Protein AF-N1QQE6-F1 (afdb_monomer)

Radius of gyration: 25.06 Å; Cα contacts (8 Å, |Δi|>4): 26; chains: 1; bounding box: 44×33×62 Å

InterPro domains:
  IPR009856 Light regulated Lir1 [PF07207] (1-67)
  IPR009856 Light regulated Lir1 [PTHR36762] (1-72)

Structure (mmCIF, N/CA/C/O backbone):
data_AF-N1QQE6-F1
#
_entry.id   AF-N1QQE6-F1
#
loop_
_atom_site.group_PDB
_atom_site.id
_atom_site.type_symbol
_atom_site.label_atom_id
_atom_site.label_alt_id
_atom_site.label_comp_id
_atom_site.label_asym_id
_atom_site.label_entity_id
_atom_site.label_seq_id
_atom_site.pdbx_PDB_ins_code
_atom_site.Cartn_x
_atom_site.Cartn_y
_atom_site.Cartn_z
_atom_site.occupancy
_atom_site.B_iso_or_equiv
_atom_site.auth_seq_id
_atom_site.auth_comp_id
_atom_site.auth_asym_id
_atom_site.auth_atom_id
_atom_site.pdbx_PDB_model_num
ATOM 1 N N . MET A 1 1 ? 17.218 -12.997 -3.154 1.00 52.75 1 MET A N 1
ATOM 2 C CA . MET A 1 1 ? 17.160 -14.068 -4.162 1.00 52.75 1 MET A CA 1
ATOM 3 C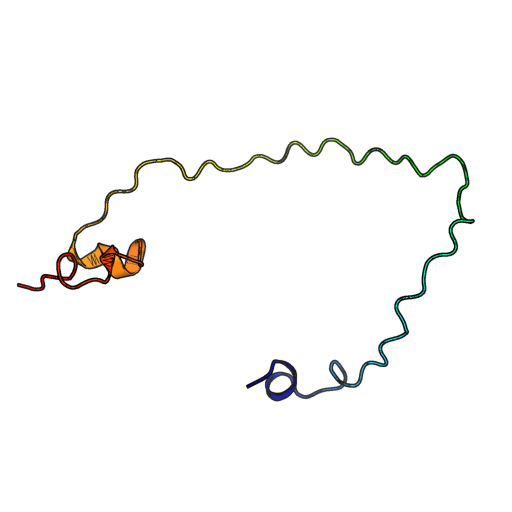 C . MET A 1 1 ? 16.926 -13.371 -5.477 1.00 52.75 1 MET A C 1
ATOM 5 O O 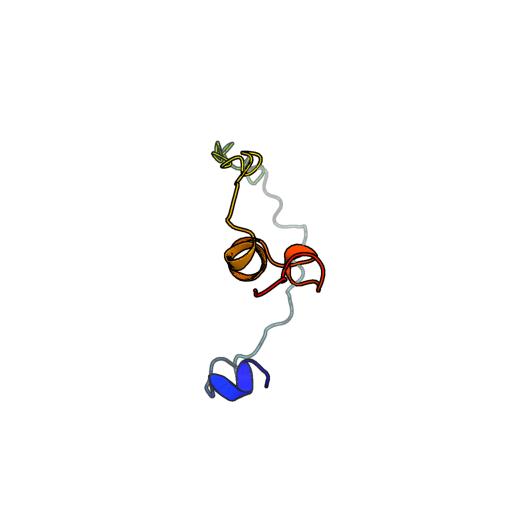. MET A 1 1 ? 15.869 -12.767 -5.637 1.00 52.75 1 MET A O 1
ATOM 9 N N . GLU A 1 2 ? 17.956 -13.294 -6.311 1.00 57.62 2 GLU A N 1
ATOM 10 C CA . GLU A 1 2 ? 17.890 -12.550 -7.568 1.00 57.62 2 GLU A CA 1
ATOM 11 C C . GLU A 1 2 ? 17.382 -13.469 -8.683 1.00 57.62 2 GLU A C 1
ATOM 13 O O . GLU A 1 2 ? 17.473 -14.692 -8.589 1.00 57.62 2 GLU A O 1
ATOM 18 N N . ALA A 1 3 ? 16.802 -12.894 -9.738 1.00 59.28 3 ALA A N 1
ATOM 19 C CA . ALA A 1 3 ? 16.148 -13.656 -10.805 1.00 59.28 3 ALA A CA 1
ATOM 20 C C . ALA A 1 3 ? 17.076 -14.693 -11.478 1.00 59.28 3 ALA A C 1
ATOM 22 O O . ALA A 1 3 ? 16.612 -15.750 -11.905 1.00 59.28 3 ALA A O 1
ATOM 23 N N . CYS A 1 4 ? 18.387 -14.428 -11.509 1.00 57.72 4 CYS A N 1
ATOM 24 C CA . CYS A 1 4 ? 19.385 -15.349 -12.055 1.00 57.72 4 CYS A CA 1
ATOM 25 C C . CYS A 1 4 ? 19.650 -16.582 -11.177 1.00 57.72 4 CYS A C 1
ATOM 27 O O . CYS A 1 4 ? 20.031 -17.620 -11.715 1.00 57.72 4 CYS A O 1
ATOM 29 N N . ASP A 1 5 ? 19.383 -16.521 -9.867 1.00 66.44 5 ASP A N 1
ATOM 30 C CA . ASP A 1 5 ? 19.531 -17.676 -8.968 1.00 66.44 5 ASP A CA 1
ATOM 31 C C . ASP A 1 5 ? 18.411 -18.715 -9.162 1.00 66.44 5 ASP A C 1
ATOM 33 O O . ASP A 1 5 ? 18.582 -19.886 -8.831 1.00 66.44 5 ASP A O 1
ATOM 37 N N . LEU A 1 6 ? 17.245 -18.292 -9.672 1.00 64.12 6 LEU A N 1
ATOM 38 C CA . LEU A 1 6 ? 16.058 -19.144 -9.834 1.00 64.12 6 LEU A CA 1
ATOM 39 C C . LEU A 1 6 ? 15.969 -19.812 -11.208 1.00 64.12 6 LEU A C 1
ATOM 41 O O . LEU A 1 6 ? 15.479 -20.935 -11.303 1.00 64.12 6 LEU A O 1
ATOM 45 N N . VAL A 1 7 ? 16.404 -19.127 -12.269 1.00 63.41 7 VAL A N 1
ATOM 46 C CA . VAL A 1 7 ? 16.218 -19.594 -13.657 1.00 63.41 7 VAL A CA 1
ATOM 47 C C . VAL A 1 7 ? 17.454 -20.311 -14.207 1.00 63.41 7 VAL A C 1
ATOM 49 O O . VAL A 1 7 ? 17.331 -20.999 -15.213 1.00 63.41 7 VAL A O 1
ATOM 52 N N . GLY A 1 8 ? 18.604 -20.206 -13.523 1.00 50.28 8 GLY A N 1
ATOM 53 C CA . GLY A 1 8 ? 19.797 -21.046 -13.695 1.00 50.28 8 GLY A CA 1
ATOM 54 C C . GLY A 1 8 ? 20.025 -21.573 -15.114 1.00 50.28 8 GLY A C 1
ATOM 55 O O . GLY A 1 8 ? 19.699 -22.722 -15.407 1.00 50.28 8 GLY A O 1
ATOM 56 N N . GLY A 1 9 ? 20.594 -20.750 -15.995 1.00 64.06 9 GLY A N 1
ATOM 57 C CA . GLY A 1 9 ? 20.905 -21.171 -17.358 1.00 64.06 9 GLY A CA 1
ATOM 58 C C . GLY A 1 9 ? 21.454 -20.057 -18.245 1.00 64.06 9 GLY A C 1
ATOM 59 O O . GLY A 1 9 ? 21.568 -18.908 -17.818 1.00 64.06 9 GLY A O 1
ATOM 60 N N . GLU A 1 10 ? 21.727 -20.420 -19.504 1.00 58.41 10 GLU A N 1
ATOM 61 C CA . GLU A 1 10 ? 22.369 -19.617 -20.568 1.00 58.41 10 GLU A CA 1
ATOM 62 C C . GLU A 1 10 ? 21.770 -18.204 -20.760 1.00 58.41 10 GLU A C 1
ATOM 64 O O . GLU A 1 10 ? 22.415 -17.314 -21.302 1.00 58.41 10 GLU A O 1
ATOM 69 N N . ALA A 1 11 ? 20.552 -17.961 -20.262 1.00 56.44 11 ALA A N 1
ATOM 70 C CA . ALA A 1 11 ? 19.896 -16.657 -20.273 1.00 56.44 11 ALA A CA 1
ATOM 71 C C . ALA A 1 11 ? 20.612 -15.581 -19.428 1.00 56.44 11 ALA A C 1
ATOM 73 O O . ALA A 1 11 ? 20.540 -14.407 -19.785 1.00 56.44 11 ALA A O 1
ATOM 74 N N . CYS A 1 12 ? 21.303 -15.951 -18.340 1.00 61.00 12 CYS A N 1
ATOM 75 C CA . CYS A 1 12 ? 22.124 -15.008 -17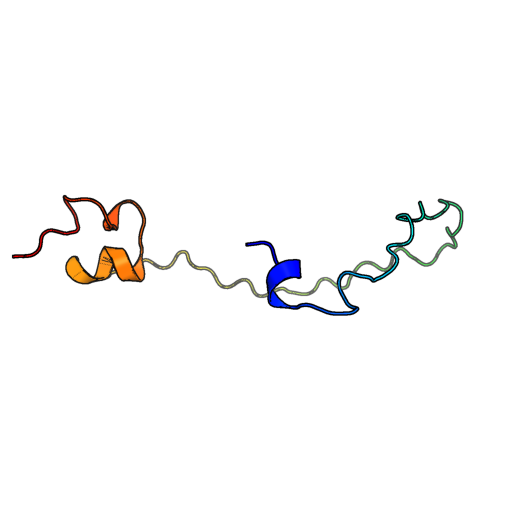.559 1.00 61.00 12 CYS A CA 1
ATOM 76 C C . CYS A 1 12 ? 23.593 -14.958 -18.029 1.00 61.00 12 CYS A C 1
ATOM 78 O O . CYS A 1 12 ? 24.294 -14.008 -17.694 1.00 61.00 12 CYS A O 1
ATOM 80 N N . ASP A 1 13 ? 24.033 -15.922 -18.848 1.00 62.22 13 ASP A N 1
ATOM 81 C CA . ASP A 1 13 ? 25.341 -15.924 -19.528 1.00 62.22 13 ASP A CA 1
ATOM 82 C C . ASP A 1 13 ? 25.297 -15.230 -20.902 1.00 62.22 13 ASP A C 1
ATOM 84 O O . ASP A 1 13 ? 26.284 -15.214 -21.644 1.00 62.22 13 ASP A O 1
ATOM 88 N N . ALA A 1 14 ? 24.154 -14.640 -21.263 1.00 66.88 14 ALA A N 1
ATOM 89 C CA . ALA A 1 14 ? 24.011 -13.903 -22.504 1.00 66.88 14 ALA A CA 1
ATOM 90 C C . ALA A 1 14 ? 24.994 -12.721 -22.527 1.00 66.88 14 ALA A C 1
ATOM 92 O O . ALA A 1 14 ? 24.952 -11.826 -21.681 1.00 66.88 14 ALA A O 1
ATOM 93 N N . GLN A 1 15 ? 25.874 -12.703 -23.531 1.00 63.00 15 GLN A N 1
ATOM 94 C CA . GLN A 1 15 ? 26.768 -11.583 -23.803 1.00 63.00 15 GLN A CA 1
ATOM 95 C C . GLN A 1 15 ? 25.920 -10.336 -24.097 1.00 63.00 15 GLN A C 1
ATOM 97 O O . GLN A 1 15 ? 25.435 -10.148 -25.213 1.00 63.00 15 GLN A O 1
ATOM 102 N N . MET A 1 16 ? 25.739 -9.471 -23.099 1.00 67.75 16 MET A N 1
ATOM 103 C CA . MET A 1 16 ? 25.141 -8.158 -23.315 1.00 67.75 16 MET A CA 1
ATOM 104 C C . MET A 1 16 ? 26.116 -7.331 -24.154 1.00 67.75 16 MET A C 1
ATOM 106 O O . MET A 1 16 ? 27.222 -6.999 -23.718 1.00 67.75 1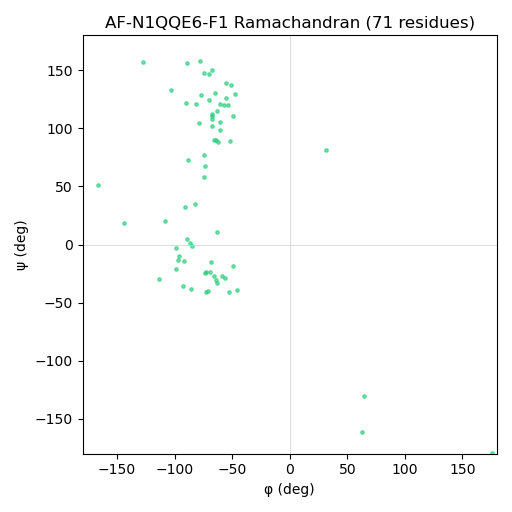6 MET A O 1
ATOM 110 N N . TYR A 1 17 ? 25.731 -7.039 -25.393 1.00 66.06 17 TYR A N 1
ATOM 111 C CA . TYR A 1 17 ? 26.450 -6.078 -26.218 1.00 66.06 17 TYR A CA 1
ATOM 112 C C . TYR A 1 17 ? 26.228 -4.676 -25.643 1.00 66.06 17 TYR A C 1
ATOM 114 O O . TYR A 1 17 ? 25.156 -4.412 -25.095 1.00 66.06 17 TYR A O 1
ATOM 122 N N . PRO A 1 18 ? 27.217 -3.769 -25.734 1.00 68.44 18 PRO A N 1
ATOM 123 C CA . PRO A 1 18 ? 27.014 -2.396 -25.298 1.00 68.44 18 PRO A CA 1
ATOM 124 C C . PRO A 1 18 ? 25.799 -1.822 -26.027 1.00 68.44 18 PRO A C 1
ATOM 126 O O . PRO A 1 18 ? 25.649 -2.065 -27.223 1.00 68.44 18 PRO A O 1
ATOM 129 N N . GLU A 1 19 ? 24.968 -1.065 -25.309 1.00 65.75 19 GLU A N 1
ATOM 130 C CA . GLU A 1 19 ? 23.882 -0.248 -25.858 1.00 65.75 19 GLU A CA 1
ATOM 131 C C . GLU A 1 19 ? 24.477 0.638 -26.963 1.00 65.75 19 GLU A C 1
ATOM 133 O O . GLU A 1 19 ? 25.020 1.716 -26.694 1.00 65.75 19 GLU A O 1
ATOM 138 N N . THR A 1 20 ? 24.514 0.146 -28.206 1.00 60.81 20 THR A N 1
ATOM 139 C CA . THR A 1 20 ? 25.179 0.860 -29.289 1.00 60.81 20 THR A CA 1
ATOM 140 C C . THR A 1 20 ? 24.417 2.154 -29.463 1.00 60.81 20 THR A C 1
ATOM 142 O O . THR A 1 20 ? 23.233 2.146 -29.804 1.00 60.81 20 THR A O 1
ATOM 145 N N . LYS A 1 21 ? 25.085 3.273 -29.190 1.00 65.75 21 LYS A N 1
ATOM 146 C CA . LYS A 1 21 ? 24.537 4.597 -29.443 1.00 65.75 21 LYS A CA 1
ATOM 147 C C . LYS A 1 21 ? 24.273 4.659 -30.945 1.00 65.75 21 LYS A C 1
ATOM 149 O O . LYS A 1 21 ? 25.224 4.708 -31.715 1.00 65.75 21 LYS A O 1
ATOM 154 N N . LEU A 1 22 ? 23.006 4.567 -31.353 1.00 64.31 22 LEU A N 1
ATOM 155 C CA . LEU A 1 22 ? 22.630 4.678 -32.759 1.00 64.31 22 LEU A CA 1
ATOM 156 C C . LEU A 1 22 ? 23.220 5.986 -33.292 1.00 64.31 22 LEU A C 1
ATOM 158 O O . LEU A 1 22 ? 22.926 7.059 -32.757 1.00 64.31 22 LEU A O 1
ATOM 162 N N . ASP A 1 23 ? 24.084 5.895 -34.303 1.00 60.94 23 ASP A N 1
ATOM 163 C CA . ASP A 1 23 ? 24.597 7.072 -34.987 1.00 60.94 23 ASP A CA 1
ATOM 164 C C . ASP A 1 23 ? 23.403 7.881 -35.497 1.00 60.94 23 ASP A C 1
ATOM 166 O O . ASP A 1 23 ?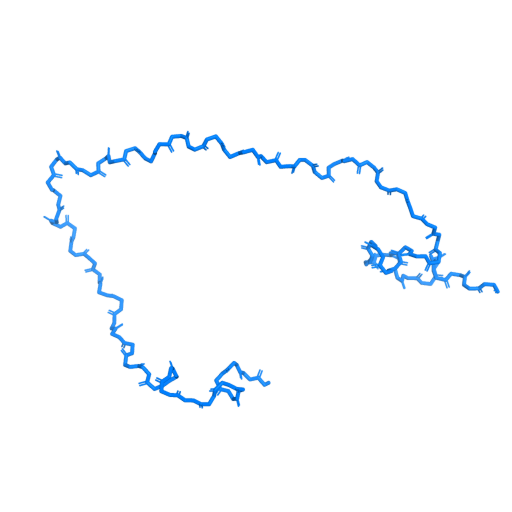 22.546 7.371 -36.223 1.00 60.94 23 ASP A O 1
ATOM 170 N N . ALA A 1 24 ? 23.351 9.166 -35.145 1.00 60.25 24 ALA A N 1
ATOM 171 C CA . ALA A 1 24 ? 22.279 10.092 -35.525 1.00 60.25 24 ALA A CA 1
ATOM 172 C C . ALA A 1 24 ? 22.173 10.338 -37.053 1.00 60.25 24 ALA A C 1
ATOM 174 O O . ALA A 1 24 ? 21.475 11.248 -37.494 1.00 60.25 24 ALA A O 1
ATOM 175 N N . GLY A 1 25 ? 22.888 9.551 -37.865 1.00 57.38 25 GLY A N 1
ATOM 176 C CA . GLY A 1 25 ? 23.022 9.672 -39.312 1.00 57.38 25 GLY A CA 1
ATOM 177 C C . GLY A 1 25 ? 22.130 8.747 -40.142 1.00 57.38 25 GLY A C 1
ATOM 178 O O . GLY A 1 25 ? 22.112 8.897 -41.359 1.00 57.38 25 GLY A O 1
ATOM 179 N N . ALA A 1 26 ? 21.339 7.846 -39.549 1.00 50.84 26 ALA A N 1
ATOM 180 C CA . ALA A 1 26 ? 20.318 7.088 -40.291 1.00 50.84 26 ALA A CA 1
ATOM 181 C C . ALA A 1 26 ? 19.010 7.895 -40.481 1.00 50.84 26 ALA A C 1
ATOM 183 O O . ALA A 1 26 ? 17.906 7.358 -40.440 1.00 50.84 26 ALA A O 1
ATOM 184 N N . GLY A 1 27 ? 19.126 9.213 -40.663 1.00 55.09 27 GLY A N 1
ATOM 185 C CA . GLY A 1 27 ? 18.016 10.120 -40.937 1.00 55.09 27 GLY A CA 1
ATOM 186 C C . GLY A 1 27 ? 17.733 10.232 -42.433 1.00 55.09 27 GLY A C 1
ATOM 187 O O . GLY A 1 27 ? 18.024 11.258 -43.040 1.00 55.09 27 GLY A O 1
ATOM 188 N N . GLY A 1 28 ? 17.160 9.191 -43.040 1.00 57.56 28 GLY A N 1
ATOM 189 C CA . GLY A 1 28 ? 16.405 9.362 -44.287 1.00 57.56 28 GLY A CA 1
ATOM 190 C C . GLY A 1 28 ? 15.047 10.017 -43.983 1.00 57.56 28 GLY A C 1
ATOM 191 O O . GLY A 1 28 ? 14.501 9.766 -42.905 1.00 57.56 28 GLY A O 1
ATOM 192 N N . PRO A 1 29 ? 14.459 10.843 -44.874 1.00 53.19 29 PRO A N 1
ATOM 193 C CA . PRO A 1 29 ? 13.163 11.482 -44.637 1.00 53.19 29 PRO A CA 1
ATOM 194 C C . PRO A 1 29 ? 12.017 10.466 -44.774 1.00 53.19 29 PRO A C 1
ATOM 196 O O . PRO A 1 29 ? 11.241 10.517 -45.719 1.00 53.19 29 PRO A O 1
ATOM 199 N N . ALA A 1 30 ? 11.937 9.504 -43.858 1.00 56.25 30 ALA A N 1
ATOM 200 C CA . ALA A 1 30 ? 10.845 8.540 -43.757 1.00 56.25 30 ALA A CA 1
ATOM 201 C C . ALA A 1 30 ? 10.891 7.785 -42.416 1.00 56.25 30 ALA A C 1
ATOM 203 O O . ALA A 1 30 ? 10.870 6.562 -42.386 1.00 56.25 30 ALA A O 1
ATOM 204 N N . ALA A 1 31 ? 10.984 8.488 -41.287 1.00 55.19 31 ALA A N 1
ATOM 205 C CA . ALA A 1 31 ? 10.747 7.856 -39.983 1.00 55.19 31 ALA A CA 1
ATOM 206 C C . ALA A 1 31 ? 10.042 8.771 -38.977 1.00 55.19 31 ALA A C 1
ATOM 208 O O . ALA A 1 31 ? 9.971 8.456 -37.796 1.00 55.19 31 ALA A O 1
ATOM 209 N N . ALA A 1 32 ? 9.388 9.839 -39.446 1.00 56.84 32 ALA A N 1
ATOM 210 C CA . ALA A 1 32 ? 8.188 10.304 -38.761 1.00 56.84 32 ALA A CA 1
ATOM 211 C C . ALA A 1 32 ? 7.050 9.324 -39.089 1.00 56.84 32 ALA A C 1
ATOM 213 O O . ALA A 1 32 ? 6.031 9.703 -39.665 1.00 56.84 32 ALA A O 1
ATOM 214 N N . ALA A 1 33 ? 7.234 8.040 -38.768 1.00 59.41 33 ALA A N 1
ATOM 215 C CA . ALA A 1 33 ? 6.097 7.175 -38.549 1.00 59.41 33 ALA A CA 1
ATOM 216 C C . ALA A 1 33 ? 5.417 7.772 -37.319 1.00 59.41 33 ALA A C 1
ATOM 218 O O . ALA A 1 33 ? 5.797 7.490 -36.185 1.00 59.41 33 ALA A O 1
ATOM 219 N N . ARG A 1 34 ? 4.478 8.699 -37.548 1.00 63.59 34 ARG A N 1
ATOM 220 C CA . ARG A 1 34 ? 3.465 9.017 -36.551 1.00 63.59 34 ARG A CA 1
ATOM 221 C C . ARG A 1 34 ? 2.927 7.657 -36.141 1.00 63.59 34 ARG A C 1
ATOM 223 O O . ARG A 1 34 ? 2.347 6.969 -36.981 1.00 63.59 34 ARG A O 1
ATOM 230 N N . ALA A 1 35 ? 3.226 7.236 -34.911 1.00 65.81 35 ALA A N 1
ATOM 231 C CA . ALA A 1 35 ? 2.568 6.075 -34.347 1.00 65.81 35 ALA A CA 1
ATOM 232 C C . ALA A 1 35 ? 1.073 6.291 -34.612 1.00 65.81 35 ALA A C 1
ATOM 234 O O . ALA A 1 35 ? 0.605 7.416 -34.387 1.00 65.81 35 ALA A O 1
ATOM 235 N N . PRO A 1 36 ? 0.353 5.309 -35.188 1.00 64.94 36 PRO A N 1
ATOM 236 C CA . PRO A 1 36 ? -1.084 5.466 -35.329 1.00 64.94 36 PRO A CA 1
ATOM 237 C C . PRO A 1 36 ? -1.615 5.863 -33.953 1.00 64.94 36 PRO A C 1
ATOM 239 O O . PRO A 1 36 ? -1.124 5.347 -32.945 1.00 64.94 36 PRO A O 1
ATOM 242 N N . GLU A 1 37 ? -2.534 6.827 -33.901 1.00 67.75 37 GLU A N 1
ATOM 243 C CA . GLU A 1 37 ? -3.245 7.144 -32.667 1.00 67.75 37 GLU A CA 1
ATOM 244 C C . GLU A 1 37 ? -4.024 5.884 -32.296 1.00 67.75 37 GLU A C 1
ATOM 246 O O . GLU A 1 37 ? -5.131 5.646 -32.768 1.00 67.75 37 GLU A O 1
ATOM 251 N N . VAL A 1 38 ? -3.370 4.992 -31.552 1.00 74.88 38 VAL A N 1
ATOM 252 C CA . VAL A 1 38 ? -4.012 3.822 -30.985 1.00 74.88 38 VAL A CA 1
ATOM 253 C C . VAL A 1 38 ? -4.961 4.409 -29.964 1.00 74.88 38 VAL A C 1
ATOM 255 O O . VAL A 1 38 ? -4.518 4.956 -28.952 1.00 74.88 38 VAL A O 1
ATOM 258 N N . GLU A 1 39 ? -6.254 4.352 -30.264 1.00 74.06 39 GLU A N 1
ATOM 259 C CA . GLU A 1 39 ? -7.292 4.668 -29.299 1.00 74.06 39 GLU A CA 1
ATOM 260 C C . GLU A 1 39 ? -7.216 3.593 -28.213 1.00 74.06 39 GLU A C 1
ATOM 262 O O . GLU A 1 39 ? -7.725 2.480 -28.330 1.00 74.06 39 GLU A O 1
ATOM 267 N N . ARG A 1 40 ? -6.406 3.882 -27.197 1.00 79.88 40 ARG A N 1
ATOM 268 C CA . ARG A 1 40 ? -6.233 3.027 -26.034 1.00 79.88 40 ARG A CA 1
ATOM 269 C C . ARG A 1 40 ? -7.444 3.279 -25.162 1.00 79.88 40 ARG A C 1
ATOM 271 O O . ARG A 1 40 ? -7.528 4.323 -24.522 1.00 79.88 40 ARG A O 1
ATOM 278 N N . GLU A 1 41 ? -8.375 2.341 -25.162 1.00 83.44 41 GLU A N 1
ATOM 279 C CA . GLU A 1 41 ? -9.494 2.366 -24.234 1.00 83.44 41 GLU A CA 1
ATOM 280 C C . GLU A 1 41 ? -8.940 2.142 -22.819 1.00 83.44 41 GLU A C 1
ATOM 282 O O . GLU A 1 41 ? -8.521 1.043 -22.450 1.00 83.44 41 GLU A O 1
ATOM 287 N N . TYR A 1 42 ? -8.817 3.230 -22.057 1.00 83.19 42 TYR A N 1
ATOM 288 C CA . TYR A 1 42 ? -8.422 3.171 -20.657 1.00 83.19 42 TYR A CA 1
ATOM 289 C C . TYR A 1 42 ? -9.658 2.835 -19.835 1.00 83.19 42 TYR A C 1
ATOM 291 O O . TYR A 1 42 ? -10.639 3.575 -19.856 1.00 83.19 42 TYR A O 1
ATOM 299 N N . LEU A 1 43 ? -9.599 1.730 -19.095 1.00 86.38 43 LEU A N 1
ATOM 300 C CA . LEU A 1 43 ? -10.607 1.451 -18.086 1.00 86.38 43 LEU A CA 1
ATOM 301 C C . LEU A 1 43 ? -10.425 2.449 -16.934 1.00 86.38 43 LEU A C 1
ATOM 303 O O . LEU A 1 43 ? -9.328 2.565 -16.383 1.00 86.38 43 LEU A O 1
ATOM 307 N N . ALA A 1 44 ? -11.488 3.173 -16.601 1.00 83.06 44 ALA A N 1
ATOM 308 C CA . ALA A 1 44 ? -11.537 4.033 -15.430 1.00 83.06 44 ALA A CA 1
ATOM 309 C C . ALA A 1 44 ? -11.734 3.160 -14.180 1.00 83.06 44 ALA A C 1
ATOM 311 O O . ALA A 1 44 ? -12.629 2.319 -14.153 1.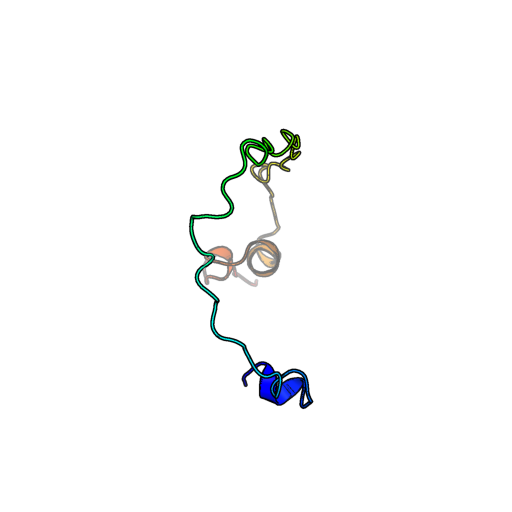00 83.06 44 ALA A O 1
ATOM 312 N N . TYR A 1 45 ? -10.890 3.336 -13.162 1.00 81.56 45 TYR A N 1
ATOM 313 C CA . TYR A 1 45 ? -10.963 2.595 -11.887 1.00 81.56 45 TYR A CA 1
ATOM 314 C C . TYR A 1 45 ? -11.450 3.493 -10.740 1.00 81.56 45 TYR A C 1
ATOM 316 O O . TYR A 1 45 ? -11.219 3.219 -9.567 1.00 81.56 45 TYR A O 1
ATOM 324 N N . ASP A 1 46 ? -12.100 4.594 -11.096 1.00 84.50 46 ASP A N 1
ATOM 325 C CA . ASP A 1 46 ? -12.608 5.629 -10.197 1.00 84.50 46 ASP A CA 1
ATOM 326 C C . ASP A 1 46 ? -14.018 5.311 -9.667 1.00 84.50 46 ASP A C 1
ATOM 328 O O . ASP A 1 46 ? -14.582 6.074 -8.878 1.00 84.50 46 ASP A O 1
ATOM 332 N N . GLU A 1 47 ? -14.582 4.162 -10.047 1.00 84.62 47 GLU A N 1
ATOM 333 C CA . GLU A 1 47 ? -15.829 3.669 -9.473 1.00 84.62 47 GLU A CA 1
ATOM 334 C C . GLU A 1 47 ? -15.653 3.337 -7.979 1.00 84.62 47 GLU A C 1
ATOM 336 O O . GLU A 1 47 ? -14.723 2.617 -7.599 1.00 84.62 47 GLU A O 1
ATOM 341 N N . PRO A 1 48 ? -16.548 3.828 -7.100 1.00 83.56 48 PRO A N 1
ATOM 342 C CA . PRO A 1 48 ? -16.455 3.555 -5.674 1.00 83.56 48 PRO A CA 1
ATOM 343 C C . PRO A 1 48 ? -16.722 2.068 -5.401 1.00 83.56 48 PRO A C 1
ATOM 345 O O . PRO A 1 48 ? -17.854 1.596 -5.516 1.00 83.56 48 PRO A O 1
ATOM 348 N N . LYS A 1 49 ? -15.687 1.328 -4.994 1.00 82.69 49 LYS A N 1
ATOM 349 C CA . LYS A 1 49 ? -15.801 -0.063 -4.538 1.00 82.69 49 LYS A CA 1
ATOM 350 C C . LYS A 1 49 ? -16.045 -0.093 -3.025 1.00 82.69 49 LYS A C 1
ATOM 352 O O . LYS A 1 49 ? -15.237 0.419 -2.257 1.00 82.69 49 LYS A O 1
ATOM 357 N N . THR A 1 50 ? -17.146 -0.705 -2.588 1.00 84.50 50 THR A N 1
ATOM 358 C CA . THR A 1 50 ? -17.427 -0.956 -1.163 1.00 84.50 50 THR A CA 1
ATOM 359 C C . THR A 1 50 ? -17.157 -2.417 -0.827 1.00 84.50 50 THR A C 1
ATOM 361 O O . THR A 1 50 ? -17.629 -3.299 -1.541 1.00 84.50 50 THR A O 1
ATOM 364 N N . VAL A 1 51 ? -16.451 -2.666 0.271 1.00 87.62 51 VAL A N 1
ATOM 365 C CA . VAL A 1 51 ? -16.112 -4.003 0.783 1.00 87.62 51 VAL A CA 1
ATOM 366 C C . VAL A 1 51 ? -16.532 -4.110 2.246 1.00 87.62 51 VAL A C 1
ATOM 368 O O . VAL A 1 51 ? -16.708 -3.083 2.912 1.00 87.62 51 VAL A O 1
ATOM 371 N N . PHE A 1 52 ? -16.739 -5.327 2.751 1.00 87.12 52 PHE A N 1
ATOM 372 C CA . PHE A 1 52 ? -17.001 -5.508 4.178 1.00 87.12 52 PHE A CA 1
ATOM 373 C C . PHE A 1 52 ? -15.750 -5.149 4.997 1.00 87.12 52 PHE A C 1
ATOM 375 O O . PHE A 1 52 ? -14.638 -5.324 4.500 1.00 87.12 52 PHE A O 1
ATOM 382 N N . PRO A 1 53 ? -15.893 -4.661 6.247 1.00 86.88 53 PRO A N 1
ATOM 383 C CA . PRO A 1 53 ? -14.743 -4.286 7.076 1.00 86.88 53 PRO A CA 1
ATOM 384 C C . PRO A 1 53 ? -13.700 -5.403 7.209 1.00 86.88 53 PRO A C 1
ATOM 386 O O . PRO A 1 53 ? -12.509 -5.145 7.075 1.00 86.88 53 PRO A O 1
ATOM 389 N N . ASP A 1 54 ? -14.162 -6.646 7.368 1.00 86.88 54 ASP A N 1
ATOM 390 C CA . ASP A 1 54 ? -13.296 -7.821 7.510 1.00 86.88 54 ASP A CA 1
ATOM 391 C C . ASP A 1 54 ? -12.545 -8.184 6.214 1.00 86.88 54 ASP A C 1
ATOM 393 O O . ASP A 1 54 ? -11.490 -8.801 6.277 1.00 86.88 54 ASP A O 1
ATOM 397 N N . GLU A 1 55 ? -13.051 -7.781 5.044 1.00 89.50 55 GLU A N 1
ATOM 398 C CA . GLU A 1 55 ? -12.431 -8.036 3.730 1.00 89.50 55 GLU A CA 1
ATOM 399 C C . GLU A 1 55 ? -11.578 -6.850 3.255 1.00 89.50 55 GLU A C 1
ATOM 401 O O . GLU A 1 55 ? -10.837 -6.949 2.279 1.00 89.50 55 GLU A O 1
ATOM 406 N N . ALA A 1 56 ? -11.657 -5.706 3.941 1.00 91.38 56 ALA A N 1
ATOM 407 C CA . ALA A 1 56 ? -11.058 -4.464 3.474 1.00 91.38 56 ALA A CA 1
ATOM 408 C C . ALA A 1 56 ? -9.527 -4.531 3.368 1.00 91.38 56 ALA A C 1
ATOM 410 O O . ALA A 1 56 ? -8.952 -3.931 2.460 1.00 91.38 56 ALA A O 1
ATOM 411 N N . CYS A 1 57 ? -8.859 -5.290 4.240 1.00 92.38 57 CYS A N 1
ATOM 412 C CA . CYS A 1 57 ? -7.415 -5.491 4.122 1.00 92.38 57 CYS A CA 1
ATOM 413 C C . CYS A 1 57 ? -7.040 -6.376 2.927 1.00 92.38 57 CYS A C 1
ATOM 415 O O . CYS A 1 57 ? -6.079 -6.057 2.231 1.00 92.38 57 CYS A O 1
ATOM 417 N N . ASP A 1 58 ? -7.802 -7.435 2.649 1.00 91.62 58 ASP A N 1
ATOM 418 C CA . ASP A 1 58 ? -7.530 -8.338 1.526 1.00 91.62 58 ASP A CA 1
ATOM 419 C C . ASP A 1 58 ? -7.857 -7.697 0.165 1.00 91.62 58 ASP A C 1
ATOM 421 O O . ASP A 1 58 ? -7.095 -7.852 -0.791 1.00 91.62 58 ASP A O 1
ATOM 425 N N . ASP A 1 59 ? -8.963 -6.953 0.067 1.00 91.00 59 ASP A N 1
ATOM 426 C CA . ASP A 1 59 ? -9.428 -6.354 -1.191 1.00 91.00 59 ASP A CA 1
ATOM 427 C C . ASP A 1 59 ? -8.795 -4.993 -1.515 1.00 91.00 59 ASP A C 1
ATOM 429 O O . ASP A 1 59 ? -8.566 -4.687 -2.690 1.00 91.00 59 ASP A O 1
ATOM 433 N N . LEU A 1 60 ? -8.588 -4.138 -0.505 1.00 90.94 60 LEU A N 1
ATOM 434 C CA . LEU A 1 60 ? -8.127 -2.752 -0.688 1.00 90.94 60 LEU A CA 1
ATOM 435 C C . LEU A 1 60 ? -6.720 -2.515 -0.125 1.00 90.94 60 LEU A C 1
ATOM 437 O O . LEU A 1 60 ? -5.985 -1.680 -0.654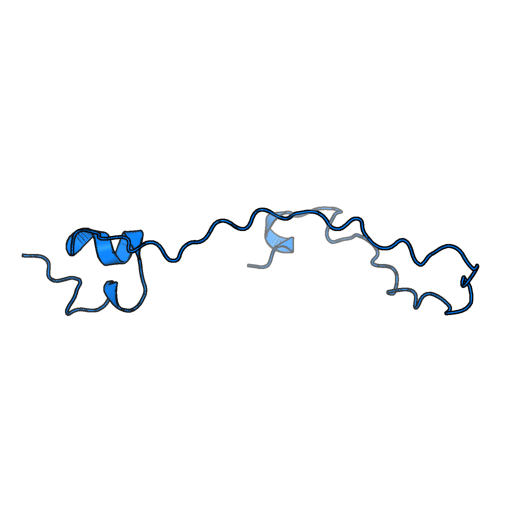 1.00 90.94 60 LEU A O 1
ATOM 441 N N . GLY A 1 61 ? -6.325 -3.250 0.917 1.00 90.69 61 GLY A N 1
ATOM 442 C CA . GLY A 1 61 ? -5.009 -3.129 1.544 1.00 90.69 61 GLY A CA 1
ATOM 443 C C . GLY A 1 61 ? -4.742 -1.757 2.177 1.00 90.69 61 GLY A C 1
ATOM 444 O O . GLY A 1 61 ? -5.646 -0.977 2.461 1.00 90.69 61 GLY A O 1
ATOM 445 N N . GLY A 1 62 ? -3.469 -1.439 2.417 1.00 90.94 62 GLY A N 1
ATOM 446 C CA . GLY A 1 62 ? -3.063 -0.115 2.903 1.00 90.94 62 GLY A CA 1
ATOM 447 C C . GLY A 1 62 ? -3.607 0.215 4.296 1.00 90.94 62 GLY A C 1
ATOM 448 O O . GLY A 1 62 ? -3.475 -0.592 5.216 1.00 90.94 62 GLY A O 1
ATOM 449 N N . GLU A 1 63 ? -4.210 1.401 4.450 1.00 89.69 63 GLU A N 1
ATOM 450 C CA . GLU A 1 63 ? -4.779 1.843 5.734 1.00 89.69 63 GLU A CA 1
ATOM 451 C C . GLU A 1 63 ? -5.855 0.882 6.247 1.00 89.69 63 GLU A C 1
ATOM 453 O O . GLU A 1 63 ? -6.014 0.723 7.451 1.00 89.69 63 GLU A O 1
ATOM 458 N N . PHE A 1 64 ? -6.528 0.158 5.349 1.00 90.62 64 PHE A N 1
ATOM 459 C CA . PHE A 1 64 ? -7.554 -0.808 5.719 1.00 90.62 64 PHE A CA 1
ATOM 460 C C . PHE A 1 64 ? -6.994 -2.036 6.438 1.00 90.62 64 PHE A C 1
ATOM 462 O O . PHE A 1 64 ? -7.757 -2.741 7.086 1.00 90.62 64 PHE A O 1
ATOM 469 N N . CYS A 1 65 ? -5.681 -2.277 6.401 1.00 91.69 65 CYS A N 1
ATOM 470 C CA . CYS A 1 65 ? -5.027 -3.304 7.216 1.00 91.69 65 CYS A CA 1
ATOM 471 C C . CYS A 1 65 ? -4.664 -2.822 8.631 1.00 91.69 65 CYS A C 1
ATOM 473 O O . CYS A 1 65 ? -4.122 -3.595 9.423 1.00 91.69 65 CYS A O 1
ATOM 475 N N . GLU A 1 66 ? -4.934 -1.560 8.977 1.00 90.19 66 GLU A N 1
ATOM 476 C CA . GLU A 1 66 ? -4.657 -1.036 10.312 1.00 90.19 66 GLU A CA 1
ATOM 477 C C . GLU A 1 66 ? -5.707 -1.478 11.347 1.00 90.19 66 GLU A C 1
ATOM 479 O O . GLU A 1 66 ? -6.861 -1.780 11.040 1.00 90.19 66 GLU A O 1
ATOM 484 N N . ALA A 1 67 ? -5.308 -1.442 12.623 1.00 85.88 67 ALA A N 1
ATOM 485 C CA . ALA A 1 67 ? -6.130 -1.826 13.772 1.00 85.88 67 ALA A CA 1
ATOM 486 C C . ALA A 1 67 ? -7.583 -1.291 13.796 1.00 85.88 67 ALA A C 1
ATOM 488 O O . ALA A 1 67 ? -8.455 -2.056 14.209 1.00 85.88 67 ALA A O 1
ATOM 489 N N . PRO A 1 68 ? -7.905 -0.040 13.394 1.00 84.56 68 PRO A N 1
ATOM 490 C CA . PRO A 1 68 ? -9.295 0.426 13.387 1.00 84.56 68 PRO A CA 1
ATOM 491 C C . PRO A 1 68 ? -10.196 -0.311 12.385 1.00 84.56 68 PRO A C 1
ATOM 493 O O . PRO A 1 68 ? -11.398 -0.415 12.623 1.00 84.56 68 PRO A O 1
ATOM 496 N N . TYR A 1 69 ? -9.631 -0.835 11.297 1.00 82.69 69 TYR A N 1
ATOM 497 C CA . TYR A 1 69 ? -10.373 -1.499 10.222 1.00 82.69 69 TYR A CA 1
ATOM 498 C C . TYR A 1 69 ? -10.356 -3.025 10.352 1.00 82.69 69 TYR A C 1
ATOM 500 O O . TYR A 1 69 ? -11.265 -3.688 9.875 1.00 82.69 69 TYR A O 1
ATOM 5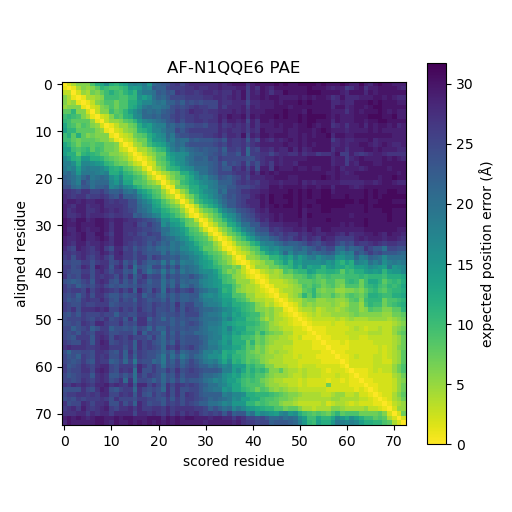08 N N . GLN A 1 70 ? -9.381 -3.569 11.082 1.00 80.94 70 GLN A N 1
ATOM 509 C CA . GLN A 1 70 ? -9.236 -5.000 11.368 1.00 80.94 70 GLN A CA 1
ATOM 510 C C . GLN A 1 70 ? -9.933 -5.431 12.667 1.00 80.94 70 GLN A C 1
ATOM 512 O O . GLN A 1 70 ? -9.452 -6.313 13.381 1.00 80.94 70 GLN A O 1
ATOM 517 N N . THR A 1 71 ? -11.046 -4.786 13.030 1.00 69.69 71 THR A N 1
ATOM 518 C CA . THR A 1 71 ? -11.759 -5.081 14.282 1.00 69.69 71 THR A CA 1
ATOM 519 C C . THR A 1 71 ? -12.536 -6.396 14.189 1.00 69.69 71 THR A C 1
ATOM 521 O O . THR A 1 71 ? -13.757 -6.422 14.082 1.00 69.69 71 THR A O 1
ATOM 524 N N . THR A 1 72 ? -11.809 -7.509 14.303 1.00 62.03 72 THR A N 1
ATOM 525 C CA . THR A 1 72 ? -12.370 -8.831 14.582 1.00 62.03 72 THR A CA 1
ATOM 526 C C . THR A 1 72 ? -13.170 -8.776 15.885 1.00 62.03 72 THR A C 1
ATOM 528 O O . THR A 1 72 ? -12.625 -8.451 16.945 1.00 62.03 72 THR A O 1
ATOM 531 N N . LYS A 1 73 ? -14.464 -9.091 15.809 1.00 51.97 73 LYS A N 1
ATOM 532 C CA . LYS A 1 73 ? -15.303 -9.390 16.973 1.00 51.97 73 LYS A CA 1
ATOM 533 C C . LYS A 1 73 ? -15.332 -10.890 17.240 1.00 51.97 73 LYS A C 1
ATOM 535 O O . LYS A 1 73 ? -15.511 -11.649 16.266 1.00 51.97 73 LYS A O 1
#

Mean predicted aligned error: 18.8 Å

Foldseek 3Di:
DDPCVPVPDCVVVDPDDPPPPPDPPVDDPPPPPVPPPPPPPDDDPPPDDDDQLCCCCVPPNDPSPDPVSNPDD

Solvent-accessible surface area (backbone atoms only — not comparable to full-atom values): 5272 Å² total; per-residue (Å²): 137,56,77,64,78,76,66,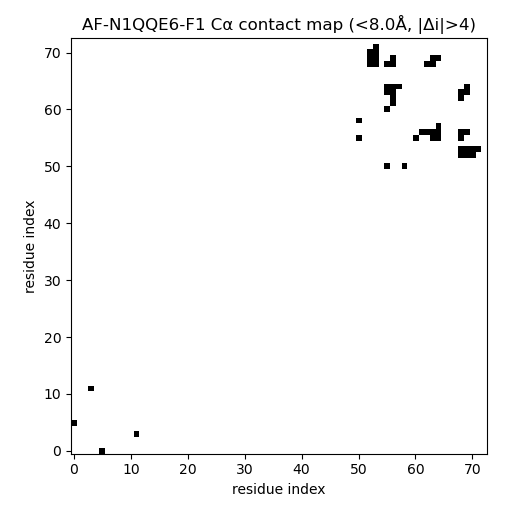67,56,71,82,75,69,53,83,78,71,76,86,72,77,75,68,90,75,81,70,64,102,78,68,85,67,70,71,74,86,72,83,72,84,74,83,81,81,82,68,89,82,85,69,56,58,88,44,26,33,81,77,71,31,74,77,34,60,34,72,90,37,57,67,80,128

Sequence (73 aa):
MEACDLVGGEACDAQMYPETKLDAGAGGPAAAARAPEVEREYLAYDEPKTVFPDEACDDLGGEFCEAPYQTTK

Secondary structure (DSSP, 8-state):
--HHHHH-STTTS----------TT---S------------PPP--S-----GGGHHHHT-GGGGSTTT----

Organism: Aegilops tauschii (NCBI:txid37682)

pLDDT: mean 72.2, std 13.5, range [50.28, 92.38]